Protein AF-A0A932WH65-F1 (afdb_monomer_lite)

Secondary structure (DSSP, 8-state):
--SEEE-SS---SSSEE-HHHHHHHTT--GGGHHHHHHHHHHHHHTTSS-EEEE--SSS-EEEEEGGGHHHHHHHHHHHTTT--HHHHHHHHHHHHHHHHHHHTT--

pLDDT: mean 83.91, std 11.05, range [41.41, 92.19]

Structure (mmCIF, N/CA/C/O backbone):
data_AF-A0A932WH65-F1
#
_entry.id   AF-A0A932WH65-F1
#
loop_
_atom_site.group_PDB
_atom_site.id
_atom_site.type_symbol
_atom_site.label_atom_id
_atom_site.label_alt_id
_atom_site.label_comp_id
_atom_site.label_asym_id
_atom_site.label_entity_id
_atom_site.label_seq_id
_atom_site.pdbx_PDB_ins_code
_atom_site.Cartn_x
_atom_site.Cartn_y
_atom_site.Cartn_z
_atom_site.occupancy
_atom_site.B_iso_or_equiv
_atom_site.auth_seq_id
_atom_site.auth_comp_id
_atom_site.auth_asym_id
_atom_site.auth_atom_id
_atom_site.pdbx_PDB_model_num
ATOM 1 N N . MET A 1 1 ? -6.069 -15.415 -7.330 1.00 41.41 1 MET A N 1
ATOM 2 C CA . MET A 1 1 ? -5.940 -14.305 -8.305 1.00 41.41 1 MET A CA 1
ATOM 3 C C . MET A 1 1 ? -4.578 -13.646 -8.105 1.00 41.41 1 MET A C 1
ATOM 5 O O . MET A 1 1 ? -4.179 -13.477 -6.964 1.00 41.41 1 MET A O 1
ATOM 9 N N . ARG A 1 2 ? -3.801 -13.346 -9.157 1.00 49.38 2 ARG A N 1
ATOM 10 C CA . ARG A 1 2 ? -2.511 -12.644 -8.990 1.00 49.38 2 ARG A CA 1
ATOM 11 C C . ARG A 1 2 ? -2.802 -11.150 -8.828 1.00 49.38 2 ARG A C 1
ATOM 13 O O . ARG A 1 2 ? -3.051 -10.479 -9.818 1.00 49.38 2 ARG A O 1
ATOM 20 N N . HIS A 1 3 ? -2.758 -10.650 -7.594 1.00 69.25 3 HIS A N 1
ATOM 21 C CA . HIS A 1 3 ? -3.002 -9.239 -7.232 1.00 69.25 3 HIS A CA 1
ATOM 22 C C . HIS A 1 3 ? -1.945 -8.258 -7.775 1.00 69.25 3 HIS A C 1
ATOM 24 O O . HIS A 1 3 ? -2.035 -7.048 -7.599 1.00 69.25 3 HIS A O 1
ATOM 30 N N . VAL A 1 4 ? -0.945 -8.799 -8.471 1.00 78.31 4 VAL A N 1
ATOM 31 C CA . VAL A 1 4 ? 0.078 -8.064 -9.199 1.00 78.31 4 VAL A CA 1
ATOM 32 C C . VAL A 1 4 ? -0.089 -8.360 -10.683 1.00 78.31 4 VAL A C 1
ATOM 34 O O . VAL A 1 4 ? 0.101 -9.503 -11.120 1.00 78.31 4 VAL A O 1
ATOM 37 N N . LYS A 1 5 ? -0.418 -7.334 -11.470 1.00 83.31 5 LYS A N 1
ATOM 38 C CA . LYS A 1 5 ? -0.547 -7.460 -12.924 1.00 83.31 5 LYS A CA 1
ATOM 39 C C . LYS A 1 5 ? 0.844 -7.555 -13.546 1.00 83.31 5 LYS A C 1
ATOM 41 O O . LYS A 1 5 ? 1.666 -6.651 -13.400 1.00 83.31 5 LYS A O 1
ATOM 46 N N . LYS A 1 6 ? 1.128 -8.658 -14.239 1.00 84.81 6 LYS A N 1
ATOM 47 C CA . LYS A 1 6 ? 2.389 -8.810 -14.974 1.00 84.81 6 LYS A CA 1
ATOM 48 C C . LYS A 1 6 ? 2.327 -7.997 -16.263 1.00 84.81 6 LYS A C 1
ATOM 50 O O . LYS A 1 6 ? 1.322 -8.051 -16.964 1.00 84.81 6 LYS A O 1
ATOM 55 N N . VAL A 1 7 ? 3.386 -7.248 -16.543 1.00 85.50 7 VAL A N 1
ATOM 56 C CA . VAL A 1 7 ? 3.513 -6.419 -17.747 1.00 85.50 7 VAL A CA 1
ATOM 57 C C . VAL A 1 7 ? 4.868 -6.653 -18.406 1.00 85.50 7 VAL A C 1
ATOM 59 O O . VAL A 1 7 ? 5.874 -6.819 -17.713 1.00 85.50 7 VAL A O 1
ATOM 62 N N . ASP A 1 8 ? 4.906 -6.614 -19.736 1.00 82.62 8 ASP A N 1
ATOM 63 C CA . ASP A 1 8 ? 6.154 -6.749 -20.502 1.00 82.62 8 ASP A CA 1
ATOM 64 C C . ASP A 1 8 ? 7.024 -5.489 -20.374 1.00 82.62 8 ASP A C 1
ATOM 66 O O . ASP A 1 8 ? 8.255 -5.542 -20.241 1.00 82.62 8 ASP A O 1
ATOM 70 N N . HIS A 1 9 ? 6.368 -4.327 -20.300 1.00 84.19 9 HIS A N 1
ATOM 71 C CA . HIS A 1 9 ? 7.002 -3.025 -20.134 1.00 84.19 9 HIS A CA 1
ATOM 72 C C . HIS A 1 9 ? 6.387 -2.253 -18.964 1.00 84.19 9 HIS A C 1
ATOM 74 O O . HIS A 1 9 ? 5.172 -2.212 -18.790 1.00 84.19 9 HIS A O 1
ATOM 80 N N . LEU A 1 10 ? 7.244 -1.618 -18.156 1.00 82.31 10 LEU A N 1
ATOM 81 C CA . LEU A 1 10 ? 6.792 -0.705 -17.107 1.00 82.31 10 LEU A CA 1
ATOM 82 C C . LEU A 1 10 ? 6.434 0.645 -17.744 1.00 82.31 10 LEU A C 1
ATOM 84 O O . LEU A 1 10 ? 7.286 1.202 -18.446 1.00 82.31 10 LEU A O 1
ATOM 88 N N . PRO A 1 11 ? 5.246 1.203 -17.461 1.00 82.19 11 PRO A N 1
ATOM 89 C CA . PRO A 1 11 ? 4.868 2.541 -17.890 1.00 82.19 11 PRO A CA 1
ATOM 90 C C . PRO A 1 11 ? 5.891 3.587 -17.430 1.00 82.19 11 PRO A C 1
ATOM 92 O O . PRO A 1 11 ? 6.463 3.497 -16.335 1.00 82.19 11 PRO A O 1
ATOM 95 N N . LYS A 1 12 ? 6.154 4.572 -18.291 1.00 81.88 12 LYS A N 1
ATOM 96 C CA . LYS A 1 12 ? 7.053 5.709 -18.015 1.00 81.88 12 LYS A CA 1
ATOM 97 C C . LYS A 1 12 ? 6.295 7.007 -17.720 1.00 81.88 12 LYS A C 1
ATOM 99 O O . LYS A 1 12 ? 6.917 8.012 -17.417 1.00 81.88 12 LYS A O 1
ATOM 104 N N . ASP A 1 13 ? 4.971 6.955 -17.763 1.00 82.69 13 ASP A N 1
ATOM 105 C CA . ASP A 1 13 ? 4.032 8.071 -17.610 1.00 82.69 13 ASP A CA 1
ATOM 106 C C . ASP A 1 13 ? 3.838 8.547 -16.157 1.00 82.69 13 ASP A C 1
ATOM 108 O O . ASP A 1 13 ? 3.006 9.406 -15.886 1.00 82.69 13 ASP A O 1
ATOM 112 N N . GLY A 1 14 ? 4.580 7.983 -15.199 1.00 79.38 14 GLY A N 1
ATOM 113 C CA . GLY A 1 14 ? 4.512 8.378 -13.791 1.00 79.38 14 GLY A CA 1
ATOM 114 C C . GLY A 1 14 ? 3.272 7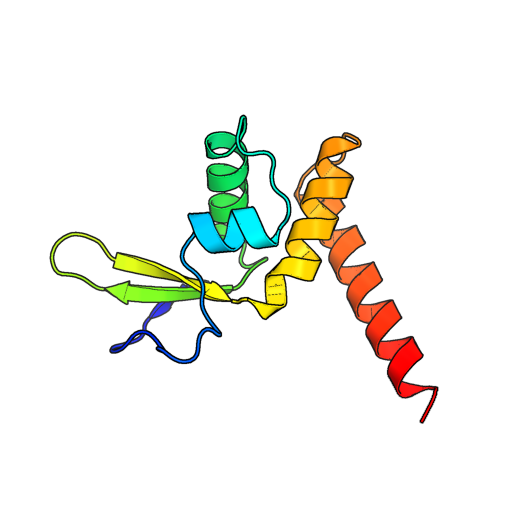.885 -13.039 1.00 79.38 14 GLY A C 1
ATOM 115 O O . GLY A 1 14 ? 3.151 8.177 -11.849 1.00 79.38 14 GLY A O 1
ATOM 116 N N . ARG A 1 15 ? 2.390 7.098 -13.676 1.00 86.19 15 ARG A N 1
ATOM 117 C CA . ARG A 1 15 ? 1.216 6.495 -13.013 1.00 86.19 15 ARG A CA 1
ATOM 118 C C . ARG A 1 15 ? 1.601 5.440 -11.985 1.00 86.19 15 ARG A C 1
ATOM 120 O O . ARG A 1 15 ? 0.899 5.258 -11.003 1.00 86.19 15 ARG A O 1
ATOM 127 N N . PHE A 1 16 ? 2.736 4.772 -12.190 1.00 89.94 16 PHE A N 1
ATOM 128 C CA . PHE A 1 16 ? 3.219 3.726 -11.298 1.00 89.94 16 PHE A CA 1
ATOM 129 C C . PHE A 1 16 ? 4.553 4.098 -10.652 1.00 89.94 16 PHE A C 1
ATOM 131 O O . PHE A 1 16 ? 5.556 4.324 -11.339 1.00 89.94 16 PHE A O 1
ATOM 138 N N . LEU A 1 17 ? 4.575 4.094 -9.323 1.00 90.50 17 LEU A N 1
ATOM 139 C CA . LEU A 1 17 ? 5.689 4.532 -8.489 1.00 90.50 17 LEU A CA 1
ATOM 140 C C . LEU A 1 17 ? 6.488 3.347 -7.939 1.00 90.50 17 LEU A C 1
ATOM 142 O O . LEU A 1 17 ? 5.957 2.265 -7.687 1.00 90.50 17 LEU A O 1
ATOM 146 N N . ARG A 1 18 ? 7.792 3.538 -7.709 1.00 91.44 18 ARG A N 1
ATOM 147 C CA . ARG A 1 18 ? 8.585 2.573 -6.923 1.00 91.44 18 ARG A CA 1
ATOM 148 C C . ARG A 1 18 ? 8.143 2.615 -5.458 1.00 91.44 18 ARG A C 1
ATOM 150 O O . ARG A 1 18 ? 7.717 3.666 -4.997 1.00 91.44 18 ARG A O 1
ATOM 157 N N . LEU A 1 19 ? 8.354 1.532 -4.699 1.00 90.50 19 LEU A N 1
ATOM 158 C CA . LEU A 1 19 ? 7.948 1.442 -3.282 1.00 90.50 19 LEU A CA 1
ATOM 159 C C . LEU A 1 19 ? 8.343 2.678 -2.458 1.00 90.50 19 LEU A C 1
ATOM 161 O O . LEU A 1 19 ? 7.501 3.268 -1.801 1.00 90.50 19 LEU A O 1
ATOM 165 N N . ARG A 1 20 ? 9.605 3.118 -2.538 1.00 89.62 20 ARG A N 1
ATOM 166 C CA . ARG A 1 20 ? 10.083 4.288 -1.779 1.00 89.62 20 ARG A CA 1
ATOM 167 C C . ARG A 1 20 ? 9.373 5.587 -2.176 1.00 89.62 20 ARG A C 1
ATOM 169 O O . ARG A 1 20 ? 9.060 6.391 -1.310 1.00 89.62 20 ARG A O 1
ATOM 176 N N . GLN A 1 21 ? 9.111 5.781 -3.470 1.00 91.44 21 GLN A N 1
ATOM 177 C CA . GLN A 1 21 ? 8.376 6.949 -3.971 1.00 91.44 21 GLN A CA 1
ATOM 178 C C . GLN A 1 21 ? 6.907 6.896 -3.545 1.00 91.44 21 GLN A C 1
ATOM 180 O O . GLN A 1 21 ? 6.344 7.913 -3.164 1.00 91.44 21 GLN A O 1
ATOM 185 N N . PHE A 1 22 ? 6.312 5.704 -3.577 1.00 91.69 22 PHE A N 1
ATOM 186 C CA . PHE A 1 22 ? 4.946 5.466 -3.134 1.00 91.69 22 PHE A CA 1
ATOM 187 C C . PHE A 1 22 ? 4.784 5.742 -1.633 1.00 91.69 22 PHE A C 1
ATOM 189 O O . PHE A 1 22 ? 3.915 6.513 -1.251 1.00 91.69 22 PHE A O 1
ATOM 196 N N . LEU A 1 23 ? 5.671 5.204 -0.789 1.00 91.69 23 LEU A N 1
ATOM 197 C CA . LEU A 1 23 ? 5.671 5.455 0.658 1.00 91.69 23 LEU A CA 1
ATOM 198 C C . LEU A 1 23 ? 5.841 6.940 0.990 1.00 91.69 23 LEU A C 1
ATOM 200 O O . LEU A 1 23 ? 5.132 7.461 1.848 1.00 91.69 23 LEU A O 1
ATOM 204 N N . PHE A 1 24 ? 6.738 7.625 0.278 1.00 90.88 24 PHE A N 1
ATOM 205 C CA . PHE A 1 24 ? 6.915 9.066 0.425 1.00 90.88 24 PHE A CA 1
ATOM 206 C C . PHE A 1 24 ? 5.636 9.833 0.062 1.00 90.88 24 PHE A C 1
ATOM 208 O O . PHE A 1 24 ? 5.194 10.684 0.827 1.00 90.88 24 PHE A O 1
ATOM 215 N N . ALA A 1 25 ? 4.990 9.477 -1.053 1.00 90.25 25 ALA A N 1
ATOM 216 C CA . ALA A 1 25 ? 3.713 10.062 -1.462 1.00 90.25 25 ALA A CA 1
ATOM 217 C C . ALA A 1 25 ? 2.559 9.754 -0.487 1.00 90.25 25 ALA A C 1
ATOM 219 O O . ALA A 1 25 ? 1.585 10.495 -0.444 1.00 90.25 25 ALA A O 1
ATOM 220 N N . CYS A 1 26 ? 2.667 8.689 0.313 1.00 90.50 26 CYS A N 1
ATOM 221 C CA . CYS A 1 26 ? 1.693 8.350 1.352 1.00 90.50 26 CYS A CA 1
ATOM 222 C C . CYS A 1 26 ? 1.938 9.076 2.687 1.00 90.50 26 CYS A C 1
ATOM 224 O O . CYS A 1 26 ? 1.201 8.833 3.642 1.00 90.50 26 CYS A O 1
ATOM 226 N N . HIS A 1 27 ? 2.962 9.933 2.778 1.00 87.44 27 HIS A N 1
ATOM 227 C CA . HIS A 1 27 ? 3.414 10.560 4.025 1.00 87.44 27 HIS A CA 1
ATOM 228 C C . HIS A 1 27 ? 3.805 9.545 5.116 1.00 87.44 27 HIS A C 1
ATOM 230 O O . HIS A 1 27 ? 3.638 9.802 6.310 1.00 87.44 27 HIS A O 1
ATOM 236 N N . ALA A 1 28 ? 4.335 8.382 4.718 1.00 85.94 28 ALA A N 1
ATOM 237 C CA . ALA A 1 28 ? 4.875 7.416 5.667 1.00 85.94 28 ALA A CA 1
ATOM 238 C C . ALA A 1 28 ? 6.170 7.970 6.302 1.00 85.94 28 ALA A C 1
ATOM 240 O O . ALA A 1 28 ? 7.054 8.425 5.565 1.00 85.94 28 ALA A O 1
ATOM 241 N N . PRO A 1 29 ? 6.314 7.938 7.640 1.00 84.00 29 PRO A N 1
ATOM 242 C CA . PRO A 1 29 ? 7.520 8.415 8.304 1.00 84.00 29 PRO A CA 1
ATOM 243 C C . PRO A 1 29 ? 8.743 7.595 7.876 1.00 84.00 29 PRO A C 1
ATOM 245 O O . PRO A 1 29 ? 8.709 6.364 7.811 1.00 84.00 29 PRO A O 1
ATOM 248 N N . LEU A 1 30 ? 9.837 8.298 7.565 1.00 80.12 30 LEU A N 1
ATOM 249 C CA . LEU A 1 30 ? 11.057 7.688 7.023 1.00 80.12 30 LEU A CA 1
ATOM 250 C C . LEU A 1 30 ? 11.713 6.717 8.015 1.00 80.12 30 LEU A C 1
ATOM 252 O O . LEU A 1 30 ? 12.273 5.702 7.603 1.00 80.12 30 LEU A O 1
ATOM 256 N N . GLU A 1 31 ? 11.594 7.014 9.307 1.00 84.06 31 GLU A N 1
ATOM 257 C CA . GLU A 1 31 ? 12.106 6.219 10.432 1.00 84.06 31 GLU A CA 1
ATOM 258 C C . GLU A 1 31 ? 11.512 4.801 10.464 1.00 84.06 31 GLU A C 1
ATOM 260 O O . GLU A 1 31 ? 12.165 3.851 10.886 1.00 84.06 31 GLU A O 1
ATOM 265 N N . GLU A 1 32 ? 10.307 4.627 9.918 1.00 85.94 32 GLU A N 1
ATOM 266 C CA . GLU A 1 32 ? 9.552 3.374 9.944 1.00 85.94 32 GLU A CA 1
ATOM 267 C C . GLU A 1 32 ? 9.392 2.740 8.551 1.00 85.94 32 GLU A C 1
ATOM 269 O O . GLU A 1 32 ? 8.540 1.872 8.341 1.00 85.94 32 GLU A O 1
ATOM 274 N N . ILE A 1 33 ? 10.219 3.127 7.570 1.00 84.62 33 ILE A N 1
ATOM 275 C CA . ILE A 1 33 ? 10.121 2.643 6.178 1.00 84.62 33 ILE A CA 1
ATOM 276 C C . ILE A 1 33 ? 9.977 1.122 6.083 1.00 84.62 33 ILE A C 1
ATOM 278 O O . ILE A 1 33 ? 9.238 0.635 5.226 1.00 84.62 33 ILE A O 1
ATOM 282 N N . LYS A 1 34 ? 10.673 0.358 6.935 1.00 87.81 34 LYS A N 1
ATOM 283 C CA . LYS A 1 34 ? 10.612 -1.111 6.928 1.00 87.81 34 LYS A CA 1
ATOM 284 C C . LYS A 1 34 ? 9.229 -1.625 7.342 1.00 87.81 34 LYS A C 1
ATOM 286 O O . LYS A 1 34 ? 8.692 -2.502 6.669 1.00 87.81 34 LYS A O 1
ATOM 291 N N . THR A 1 35 ? 8.638 -1.051 8.387 1.00 88.25 35 THR A N 1
ATOM 292 C CA . THR A 1 35 ? 7.290 -1.386 8.869 1.00 88.25 35 THR A CA 1
ATOM 293 C C . THR A 1 35 ? 6.252 -1.107 7.790 1.00 88.25 35 THR A C 1
ATOM 295 O O . THR A 1 35 ? 5.510 -2.007 7.397 1.00 88.25 35 THR A O 1
ATOM 298 N N . TYR A 1 36 ? 6.272 0.097 7.213 1.00 89.12 36 TYR A N 1
ATOM 299 C CA . TYR A 1 36 ? 5.341 0.449 6.143 1.00 89.12 36 TYR A CA 1
ATOM 300 C C . TYR A 1 36 ? 5.586 -0.364 4.870 1.00 89.12 36 TYR A C 1
ATOM 302 O O . TYR A 1 36 ? 4.634 -0.752 4.205 1.00 89.12 36 TYR A O 1
ATOM 310 N N . SER A 1 37 ? 6.833 -0.718 4.547 1.00 90.12 37 SER A N 1
ATOM 311 C CA . SER A 1 37 ? 7.126 -1.623 3.426 1.00 90.12 37 SER A CA 1
ATOM 312 C C . SER A 1 37 ? 6.468 -2.993 3.605 1.00 90.12 37 SER A C 1
ATOM 314 O O . SER A 1 37 ? 5.892 -3.516 2.650 1.00 90.12 37 SER A O 1
ATOM 316 N N . ASN A 1 38 ? 6.520 -3.557 4.815 1.00 91.12 38 ASN A N 1
ATOM 317 C CA . ASN A 1 38 ? 5.852 -4.818 5.135 1.00 91.12 38 ASN A CA 1
ATOM 318 C C . ASN A 1 38 ? 4.327 -4.673 5.066 1.00 91.12 38 ASN A C 1
ATOM 320 O O . ASN A 1 38 ? 3.665 -5.536 4.494 1.00 91.12 38 ASN A O 1
ATOM 324 N N . ALA A 1 39 ? 3.779 -3.562 5.566 1.00 89.69 39 ALA A N 1
ATOM 325 C CA . ALA A 1 39 ? 2.352 -3.269 5.465 1.00 89.69 39 ALA A CA 1
ATOM 326 C C . ALA A 1 39 ? 1.890 -3.174 4.002 1.00 89.69 39 ALA A C 1
ATOM 328 O O . ALA A 1 39 ? 0.913 -3.810 3.625 1.00 89.69 39 ALA A O 1
ATOM 329 N N . ILE A 1 40 ? 2.625 -2.472 3.134 1.00 90.75 40 ILE A N 1
ATOM 330 C CA . ILE A 1 40 ? 2.313 -2.406 1.698 1.00 90.75 40 ILE A CA 1
ATOM 331 C C . ILE A 1 40 ? 2.347 -3.796 1.054 1.00 90.75 40 ILE A C 1
ATOM 333 O O . ILE A 1 40 ? 1.458 -4.134 0.275 1.00 90.75 40 ILE A O 1
ATOM 337 N N . GLN A 1 41 ? 3.331 -4.633 1.391 1.00 89.62 41 GLN A N 1
ATOM 338 C CA . GLN A 1 41 ? 3.376 -6.011 0.891 1.00 89.62 41 GLN A CA 1
ATOM 339 C C . GLN A 1 41 ? 2.196 -6.853 1.394 1.00 89.62 41 GLN A C 1
ATOM 341 O O . GLN A 1 41 ? 1.640 -7.637 0.622 1.00 89.62 41 GLN A O 1
ATOM 346 N N . TYR A 1 42 ? 1.790 -6.672 2.652 1.00 90.12 42 TYR A N 1
ATOM 347 C CA . TYR A 1 42 ? 0.601 -7.304 3.221 1.00 90.12 42 TYR A CA 1
ATOM 348 C C . TYR A 1 42 ? -0.673 -6.870 2.483 1.00 90.12 42 TYR A C 1
ATOM 350 O O . TYR A 1 42 ? -1.439 -7.709 2.018 1.00 90.12 42 TYR A O 1
ATOM 358 N N . LEU A 1 43 ? -0.870 -5.569 2.274 1.00 88.94 43 LEU A N 1
ATOM 359 C CA . LEU A 1 43 ? -2.030 -5.046 1.547 1.00 88.94 43 LEU A CA 1
ATOM 360 C C . LEU A 1 43 ? -2.074 -5.556 0.103 1.00 88.94 43 LEU A C 1
ATOM 362 O O . LEU A 1 43 ? -3.141 -5.913 -0.401 1.00 88.94 43 LEU A O 1
ATOM 366 N N . LEU A 1 44 ? -0.912 -5.648 -0.546 1.00 89.50 44 LEU A N 1
ATOM 367 C CA . LEU A 1 44 ? -0.795 -6.176 -1.899 1.00 89.50 44 LEU A CA 1
ATOM 368 C C . LEU A 1 44 ? -1.137 -7.670 -1.964 1.00 89.50 44 LEU A C 1
ATOM 370 O O . LEU A 1 44 ? -1.849 -8.098 -2.872 1.00 89.50 44 LEU A O 1
ATOM 374 N N . SER A 1 45 ? -0.666 -8.475 -1.004 1.00 87.06 45 SER A N 1
ATOM 375 C CA . SER A 1 45 ? -0.955 -9.917 -0.967 1.00 87.06 45 SER A CA 1
ATOM 376 C C . SER A 1 45 ? -2.438 -10.210 -0.721 1.00 87.06 45 SER A C 1
ATOM 3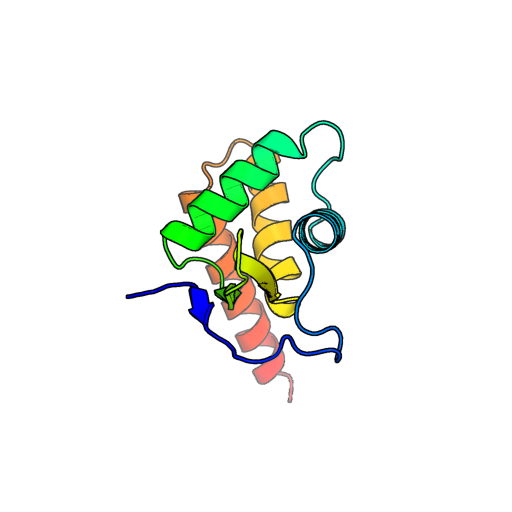78 O O . SER A 1 45 ? -2.950 -11.224 -1.194 1.00 87.06 45 SER A O 1
ATOM 380 N N . ARG A 1 46 ? -3.138 -9.290 -0.048 1.00 86.06 46 ARG A N 1
ATOM 381 C CA . ARG A 1 46 ? -4.581 -9.335 0.225 1.00 86.06 46 ARG A CA 1
ATOM 382 C C . ARG A 1 46 ? -5.436 -8.692 -0.873 1.00 86.06 46 ARG A C 1
ATOM 384 O O . ARG A 1 46 ? -6.656 -8.659 -0.738 1.00 86.06 46 ARG A O 1
ATOM 391 N N . GLY A 1 47 ? -4.823 -8.167 -1.938 1.00 84.69 47 GLY A N 1
ATOM 392 C CA . GLY A 1 47 ? -5.534 -7.511 -3.040 1.00 84.69 47 GLY A CA 1
ATOM 393 C C . GLY A 1 47 ? -6.231 -6.209 -2.650 1.00 84.69 47 GLY A C 1
ATOM 394 O O . GLY A 1 47 ? -7.201 -5.825 -3.295 1.00 84.69 47 GLY A O 1
ATOM 395 N N . LYS A 1 48 ? -5.771 -5.555 -1.579 1.00 85.56 48 LYS A N 1
ATOM 396 C CA . LYS A 1 48 ? -6.314 -4.280 -1.086 1.00 85.56 48 LYS A CA 1
ATOM 397 C C . LYS A 1 48 ? -5.744 -3.067 -1.816 1.00 85.56 48 LYS A C 1
ATOM 399 O O . LYS A 1 48 ? -6.325 -1.992 -1.741 1.00 85.56 48 LYS A O 1
ATOM 404 N N . ILE A 1 49 ? -4.611 -3.263 -2.479 1.00 88.12 49 ILE A N 1
ATOM 405 C CA . ILE A 1 49 ? -3.942 -2.299 -3.346 1.00 88.12 49 ILE A CA 1
ATOM 406 C C . ILE A 1 49 ? -3.480 -3.020 -4.609 1.00 88.12 49 ILE A C 1
ATOM 408 O O . ILE A 1 49 ? -3.352 -4.251 -4.628 1.00 88.12 49 ILE A O 1
ATOM 412 N N . THR A 1 50 ? -3.201 -2.255 -5.651 1.00 87.12 50 THR A N 1
ATOM 413 C CA . THR A 1 50 ? -2.811 -2.752 -6.959 1.00 87.12 50 THR A CA 1
ATOM 414 C C . THR A 1 50 ? -1.368 -2.389 -7.281 1.00 87.12 50 THR A C 1
ATOM 416 O O . THR A 1 50 ? -0.834 -1.319 -6.980 1.00 87.12 50 THR A O 1
ATOM 419 N N . ALA A 1 51 ? -0.688 -3.338 -7.915 1.00 89.25 51 ALA A N 1
ATOM 420 C CA . ALA A 1 51 ? 0.652 -3.124 -8.425 1.00 89.25 51 ALA A CA 1
ATOM 421 C C . ALA A 1 51 ? 0.824 -3.810 -9.775 1.00 89.25 51 ALA A C 1
ATOM 423 O O . ALA A 1 51 ? 0.207 -4.835 -10.079 1.00 89.25 51 ALA A O 1
ATOM 424 N N . ILE A 1 52 ? 1.733 -3.264 -10.569 1.00 89.31 52 ILE A N 1
ATOM 425 C CA . ILE A 1 52 ? 2.254 -3.916 -11.762 1.00 89.31 52 ILE A CA 1
ATOM 426 C C . ILE A 1 52 ? 3.633 -4.487 -11.463 1.00 89.31 52 ILE A C 1
ATOM 428 O O . ILE A 1 52 ? 4.412 -3.913 -10.699 1.00 89.31 52 ILE A O 1
ATOM 432 N N . ALA A 1 53 ? 3.971 -5.601 -12.098 1.00 89.81 53 ALA A N 1
ATOM 433 C CA . ALA A 1 53 ? 5.316 -6.141 -12.046 1.00 89.81 53 ALA A CA 1
ATOM 434 C C . ALA A 1 53 ? 5.831 -6.486 -13.431 1.00 89.81 53 ALA A C 1
ATOM 436 O O . ALA A 1 53 ? 5.174 -7.186 -14.200 1.00 89.81 53 ALA A O 1
ATOM 437 N N . LYS A 1 54 ? 7.061 -6.062 -13.704 1.00 88.06 54 LYS A N 1
ATOM 438 C CA . LYS A 1 54 ? 7.835 -6.576 -14.825 1.00 88.06 54 LYS A CA 1
ATOM 439 C C . LYS A 1 54 ? 8.731 -7.709 -14.325 1.00 88.06 54 LYS A C 1
ATOM 441 O O . LYS A 1 54 ? 9.599 -7.442 -13.485 1.00 88.06 54 LYS A O 1
ATOM 446 N N . PRO A 1 55 ? 8.547 -8.957 -14.787 1.00 84.56 55 PRO A N 1
ATOM 447 C CA . PRO A 1 55 ? 9.467 -10.037 -14.458 1.00 84.56 55 PRO A CA 1
ATOM 448 C C . PRO A 1 55 ? 10.863 -9.713 -15.014 1.00 84.56 55 PRO A C 1
ATOM 450 O O . PRO A 1 55 ? 11.007 -9.263 -16.148 1.00 84.56 55 PRO A O 1
ATOM 453 N N . GLY A 1 56 ? 11.890 -9.890 -14.186 1.00 80.88 56 GLY A N 1
ATOM 454 C CA . GLY A 1 56 ? 13.295 -9.754 -14.572 1.00 80.88 56 GLY A CA 1
ATOM 455 C C . GLY A 1 56 ? 14.019 -11.088 -14.416 1.00 80.88 56 GLY A C 1
ATOM 456 O O . GLY A 1 56 ? 13.505 -11.981 -13.748 1.00 80.88 56 GLY A O 1
ATOM 457 N N . ARG A 1 57 ? 15.225 -11.211 -14.990 1.00 74.00 57 ARG A N 1
ATOM 458 C CA . ARG A 1 57 ? 16.041 -12.442 -14.910 1.00 74.00 57 ARG A CA 1
ATOM 459 C C . ARG A 1 57 ? 16.312 -12.911 -13.473 1.00 74.00 57 ARG A C 1
ATOM 461 O O . ARG A 1 57 ? 16.373 -14.109 -13.250 1.00 74.00 57 ARG A O 1
ATOM 468 N N . GLN A 1 58 ? 16.471 -11.984 -12.524 1.00 78.31 58 GLN A N 1
ATOM 469 C CA . GLN A 1 58 ? 16.747 -12.299 -11.112 1.00 78.31 58 GLN A CA 1
ATOM 470 C C . GLN A 1 58 ? 15.601 -11.915 -10.168 1.00 78.31 58 GLN A C 1
ATOM 472 O O . GLN A 1 58 ? 15.284 -12.652 -9.241 1.00 78.31 58 GLN A O 1
ATOM 477 N N . ARG A 1 59 ? 14.962 -10.756 -10.379 1.00 79.94 59 ARG A N 1
ATOM 478 C CA . ARG A 1 59 ? 13.871 -10.273 -9.523 1.00 79.94 59 ARG A CA 1
ATOM 479 C C . ARG A 1 59 ? 12.857 -9.476 -10.328 1.00 79.94 59 ARG A C 1
ATOM 481 O O . ARG A 1 59 ? 13.220 -8.703 -11.215 1.00 79.94 59 ARG A O 1
ATOM 488 N N . ALA A 1 60 ? 11.579 -9.647 -10.002 1.00 85.00 60 ALA A N 1
ATOM 489 C CA . ALA A 1 60 ? 10.519 -8.834 -10.576 1.00 85.00 60 ALA A CA 1
ATOM 490 C C . ALA A 1 60 ? 10.614 -7.387 -10.068 1.00 85.00 60 ALA A C 1
ATOM 492 O O . ALA A 1 60 ? 10.740 -7.138 -8.868 1.00 85.00 60 ALA A O 1
ATOM 493 N N . THR A 1 61 ? 10.531 -6.429 -10.988 1.00 87.12 61 THR A N 1
ATOM 494 C CA . THR A 1 61 ? 10.422 -5.009 -10.643 1.00 87.12 61 THR A CA 1
ATOM 495 C C . THR A 1 61 ? 8.954 -4.666 -10.446 1.00 87.12 61 THR A C 1
ATOM 497 O O . THR A 1 61 ? 8.194 -4.690 -11.413 1.00 87.12 61 THR A O 1
ATOM 500 N N . VAL A 1 62 ? 8.569 -4.342 -9.212 1.00 88.94 62 VAL A N 1
ATOM 501 C CA . VAL A 1 62 ? 7.191 -3.992 -8.834 1.00 88.94 62 VAL A CA 1
ATOM 502 C C . VAL A 1 62 ? 7.025 -2.473 -8.788 1.00 88.94 62 VAL A C 1
ATOM 504 O O . VAL A 1 62 ? 7.910 -1.766 -8.295 1.00 88.94 62 VAL A O 1
ATOM 507 N N . ARG A 1 63 ? 5.896 -1.970 -9.291 1.00 91.88 63 ARG A N 1
ATOM 508 C CA . ARG A 1 63 ? 5.481 -0.572 -9.151 1.00 91.88 63 ARG A CA 1
ATOM 509 C C . ARG A 1 63 ? 4.017 -0.471 -8.732 1.00 91.88 63 ARG A C 1
ATOM 511 O O . ARG A 1 63 ? 3.199 -1.262 -9.188 1.00 91.88 63 ARG A O 1
ATOM 518 N N . TYR A 1 64 ? 3.721 0.510 -7.893 1.00 91.44 64 TYR A N 1
ATOM 519 C CA . TYR A 1 64 ? 2.437 0.712 -7.218 1.00 91.44 64 TYR A CA 1
ATOM 520 C C . TYR A 1 64 ? 1.669 1.846 -7.880 1.00 91.44 64 TYR A C 1
ATOM 522 O O . TYR A 1 64 ? 2.298 2.805 -8.332 1.00 91.44 64 TYR A O 1
ATOM 530 N N . ASP A 1 65 ? 0.347 1.735 -7.961 1.00 91.19 65 ASP A N 1
ATOM 531 C CA . ASP A 1 65 ? -0.481 2.765 -8.586 1.00 91.19 65 ASP A CA 1
ATOM 532 C C . ASP A 1 65 ? -0.470 4.053 -7.747 1.00 91.19 65 ASP A C 1
ATOM 534 O O . ASP A 1 65 ? -0.763 4.045 -6.554 1.00 91.19 65 ASP A O 1
ATOM 538 N N . LYS A 1 66 ? -0.121 5.181 -8.368 1.00 89.50 66 LYS A N 1
ATOM 539 C CA . LYS A 1 66 ? -0.120 6.497 -7.726 1.00 89.50 66 LYS A CA 1
ATOM 540 C C . LYS A 1 66 ? -1.516 6.898 -7.242 1.00 89.50 66 LYS A C 1
ATOM 542 O O . LYS A 1 66 ? -1.612 7.606 -6.251 1.00 89.50 66 LYS A O 1
ATOM 547 N N . ASN A 1 67 ? -2.588 6.458 -7.893 1.00 88.88 67 ASN A N 1
ATOM 548 C CA . ASN A 1 67 ? -3.949 6.833 -7.502 1.00 88.88 67 ASN A CA 1
ATOM 549 C C . ASN A 1 67 ? -4.340 6.263 -6.128 1.00 88.88 67 ASN A C 1
ATOM 551 O O . ASN A 1 67 ? -5.207 6.802 -5.445 1.00 88.88 67 ASN A O 1
ATOM 555 N N . GLU A 1 68 ? -3.656 5.211 -5.678 1.00 89.44 68 GLU A N 1
ATOM 556 C CA . GLU A 1 68 ? -3.888 4.594 -4.373 1.00 89.44 68 GLU A CA 1
ATOM 557 C C . GLU A 1 68 ? -3.146 5.303 -3.230 1.00 89.44 68 GLU A C 1
ATOM 559 O O . GLU A 1 68 ? -3.345 4.955 -2.064 1.00 89.44 68 GLU A O 1
ATOM 564 N N . THR A 1 69 ? -2.324 6.325 -3.512 1.00 91.25 69 THR A N 1
ATOM 565 C CA . THR A 1 69 ? -1.588 7.045 -2.458 1.00 91.25 69 THR A CA 1
ATOM 566 C C . THR A 1 69 ? -2.527 7.718 -1.468 1.00 91.25 69 THR A C 1
ATOM 568 O O . THR A 1 69 ? -2.235 7.741 -0.279 1.00 91.25 69 THR A O 1
ATOM 571 N N . THR A 1 70 ? -3.677 8.221 -1.922 1.00 90.19 70 THR A N 1
ATOM 572 C CA . THR A 1 70 ? -4.676 8.862 -1.050 1.00 90.19 70 THR A CA 1
ATOM 573 C C . THR A 1 70 ? -5.306 7.859 -0.083 1.00 90.19 70 THR A C 1
ATOM 575 O O . THR A 1 70 ? -5.431 8.133 1.116 1.00 90.19 70 THR A O 1
ATOM 578 N N . LEU A 1 71 ? -5.648 6.666 -0.585 1.00 90.81 71 LEU A N 1
ATOM 579 C CA . LEU A 1 71 ? -6.168 5.562 0.223 1.00 90.81 71 LEU A CA 1
ATOM 580 C C . LEU A 1 71 ? -5.146 5.170 1.290 1.00 90.81 71 LEU A C 1
ATOM 582 O O . LEU A 1 71 ? -5.443 5.197 2.484 1.00 90.81 71 LEU A O 1
ATOM 586 N N . VAL A 1 72 ? -3.923 4.866 0.860 1.00 91.19 72 VAL A N 1
ATOM 587 C CA . VAL A 1 72 ? -2.863 4.390 1.748 1.00 91.19 72 VAL A CA 1
ATOM 588 C C . VAL A 1 72 ? -2.419 5.474 2.729 1.00 91.19 72 VAL A C 1
ATOM 590 O O . VAL A 1 72 ? -2.198 5.165 3.894 1.00 91.19 72 VAL A O 1
ATOM 593 N N . SER A 1 73 ? -2.358 6.744 2.327 1.00 92.19 73 SER A N 1
ATOM 594 C CA . SER A 1 73 ? -2.051 7.850 3.243 1.00 92.19 73 SER A CA 1
ATOM 595 C C . SER A 1 73 ? -3.091 7.967 4.360 1.00 92.19 73 SER A C 1
ATOM 597 O O . SER A 1 73 ? -2.743 8.098 5.535 1.00 92.19 73 SER A O 1
ATOM 599 N N . THR A 1 74 ? -4.373 7.808 4.022 1.00 91.12 74 THR A N 1
ATOM 600 C CA . THR A 1 74 ? -5.447 7.763 5.023 1.00 91.12 74 THR A CA 1
ATOM 601 C C . THR A 1 74 ? -5.279 6.565 5.958 1.00 91.12 74 THR A C 1
ATOM 603 O O . THR A 1 74 ? -5.454 6.700 7.169 1.00 91.12 74 THR A O 1
ATOM 606 N N . MET A 1 75 ? -4.894 5.404 5.422 1.00 92.19 75 MET A N 1
ATOM 607 C CA . MET A 1 75 ? -4.622 4.213 6.230 1.00 92.19 75 MET A CA 1
ATOM 608 C C . MET A 1 75 ? -3.437 4.414 7.177 1.00 92.19 75 MET A C 1
ATOM 610 O O . MET A 1 75 ? -3.547 4.069 8.347 1.00 92.19 75 MET A O 1
ATOM 614 N N . VAL A 1 76 ? -2.345 5.027 6.712 1.00 91.25 76 VAL A N 1
ATOM 615 C CA . VAL A 1 76 ? -1.180 5.391 7.537 1.00 91.25 76 VAL A CA 1
ATOM 616 C C . VAL A 1 76 ? -1.608 6.314 8.679 1.00 91.25 76 VAL A C 1
ATOM 618 O O . VAL A 1 76 ? -1.273 6.067 9.836 1.00 91.25 76 VAL A O 1
ATOM 621 N N . ALA A 1 77 ? -2.397 7.349 8.385 1.00 91.25 77 ALA A N 1
ATOM 622 C CA . ALA A 1 77 ? -2.887 8.278 9.400 1.00 91.25 77 ALA A CA 1
ATOM 623 C C . ALA A 1 77 ? -3.785 7.597 10.449 1.00 91.25 77 ALA A C 1
ATOM 625 O O . ALA A 1 77 ? -3.743 7.965 11.621 1.00 91.25 77 ALA A O 1
ATOM 626 N N . LEU A 1 78 ? -4.593 6.611 10.047 1.00 91.81 78 LEU A N 1
ATOM 627 C CA . LEU A 1 78 ? -5.411 5.809 10.962 1.00 91.81 78 LEU A CA 1
ATOM 628 C C . LEU A 1 78 ? -4.558 4.826 11.769 1.00 91.81 78 LEU A C 1
ATOM 630 O O . LEU A 1 78 ? -4.755 4.703 12.974 1.00 91.81 78 LEU A O 1
ATOM 634 N N . HIS A 1 79 ? -3.570 4.187 11.148 1.00 91.06 79 HIS A N 1
ATOM 635 C CA . HIS A 1 79 ? -2.672 3.265 11.836 1.00 91.06 79 HIS A CA 1
ATOM 636 C C . HIS A 1 79 ? -1.878 3.963 12.943 1.00 91.06 79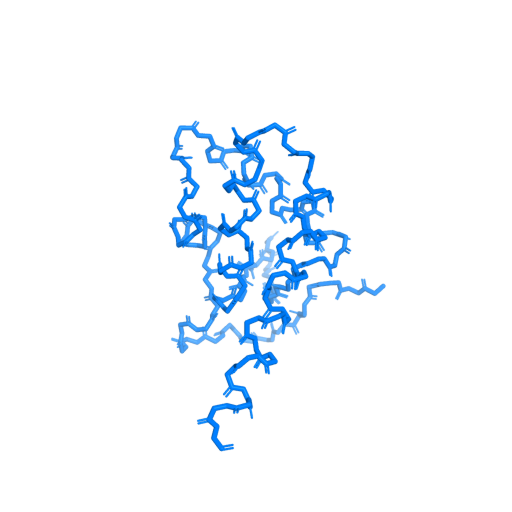 HIS A C 1
ATOM 638 O O . HIS A 1 79 ? -1.807 3.473 14.065 1.00 91.06 79 HIS A O 1
ATOM 644 N N . ARG A 1 80 ? -1.409 5.190 12.685 1.00 89.44 80 ARG A N 1
ATOM 645 C CA . ARG A 1 80 ? -0.770 6.042 13.703 1.00 89.44 80 ARG A CA 1
ATOM 646 C C . ARG A 1 80 ? -1.690 6.423 14.867 1.00 89.44 80 ARG A C 1
ATOM 648 O O . ARG A 1 80 ? -1.202 6.836 15.911 1.00 89.44 80 ARG A O 1
ATOM 655 N N . LYS A 1 81 ? -3.008 6.295 14.698 1.00 90.25 81 LYS A N 1
ATOM 656 C CA . LYS A 1 81 ? -4.011 6.475 15.760 1.00 90.25 81 LYS A CA 1
ATOM 657 C C . LYS A 1 81 ? -4.362 5.162 16.476 1.00 90.25 81 LYS A C 1
ATOM 659 O O . LYS A 1 81 ? -5.296 5.156 17.268 1.00 90.25 81 LYS A O 1
ATOM 664 N N . GLY A 1 82 ? -3.645 4.072 16.192 1.00 90.81 82 GLY A N 1
ATOM 665 C CA . GLY A 1 82 ? -3.820 2.766 16.833 1.00 90.81 82 GLY A CA 1
ATOM 666 C C . GLY A 1 82 ? -4.772 1.811 16.111 1.00 90.81 82 GLY A C 1
ATOM 667 O O . GLY A 1 82 ? -5.129 0.782 16.673 1.00 90.81 82 GLY A O 1
ATOM 668 N N . TYR A 1 83 ? -5.206 2.122 14.886 1.00 91.31 83 TYR A N 1
ATOM 669 C CA . TYR A 1 83 ? -6.064 1.213 14.124 1.00 91.31 83 TYR A CA 1
ATOM 670 C C . TYR A 1 83 ? -5.247 0.125 13.422 1.00 91.31 83 TYR A C 1
ATOM 672 O O . TYR A 1 83 ? -4.228 0.400 12.785 1.00 91.31 83 TYR A O 1
ATOM 680 N N . GLU A 1 84 ? -5.752 -1.104 13.452 1.00 91.38 84 GLU A N 1
ATOM 681 C CA . GLU A 1 84 ? -5.226 -2.196 12.633 1.00 91.38 84 GLU A CA 1
ATOM 682 C C . GLU A 1 84 ? -5.394 -1.912 11.135 1.00 91.38 84 GLU A C 1
ATOM 684 O O . GLU A 1 84 ? -6.352 -1.259 10.709 1.00 91.38 84 GLU A O 1
ATOM 689 N N . TRP A 1 85 ? -4.481 -2.435 10.313 1.00 88.19 85 TRP A N 1
ATOM 690 C CA . TRP A 1 85 ? -4.428 -2.143 8.875 1.00 88.19 85 TRP A CA 1
ATOM 691 C C . TRP A 1 85 ? -5.714 -2.498 8.122 1.00 88.19 85 TRP A C 1
ATOM 693 O O . TRP A 1 85 ? -6.129 -1.748 7.238 1.00 88.19 85 TRP A O 1
ATOM 703 N N . ASP A 1 86 ? -6.372 -3.598 8.488 1.00 88.31 86 ASP A N 1
ATOM 704 C CA . ASP A 1 86 ? -7.631 -4.010 7.862 1.00 88.31 86 ASP A CA 1
ATOM 705 C C . ASP A 1 86 ? -8.790 -3.063 8.227 1.00 88.31 86 ASP A C 1
ATOM 707 O O . ASP A 1 86 ? -9.578 -2.681 7.357 1.00 88.31 86 ASP A O 1
ATOM 711 N N . ALA A 1 87 ? -8.855 -2.599 9.481 1.00 89.56 87 ALA A N 1
ATOM 712 C CA . ALA A 1 87 ? -9.836 -1.601 9.913 1.00 89.56 87 ALA A CA 1
ATOM 713 C C . ALA A 1 87 ? -9.566 -0.238 9.257 1.00 89.56 87 ALA A C 1
ATOM 715 O O . ALA A 1 87 ? -10.480 0.414 8.747 1.00 89.56 87 ALA A O 1
ATOM 716 N N . ALA A 1 88 ? -8.295 0.166 9.201 1.00 91.06 88 ALA A N 1
ATOM 717 C CA . ALA A 1 88 ? -7.861 1.378 8.524 1.00 91.06 88 ALA A CA 1
ATOM 718 C C . ALA A 1 88 ? -8.233 1.354 7.032 1.00 91.06 88 ALA A C 1
ATOM 720 O O . ALA A 1 88 ? -8.707 2.361 6.507 1.00 91.06 88 ALA A O 1
ATOM 721 N N . GLN A 1 89 ? -8.085 0.205 6.363 1.00 89.88 89 GLN A N 1
ATO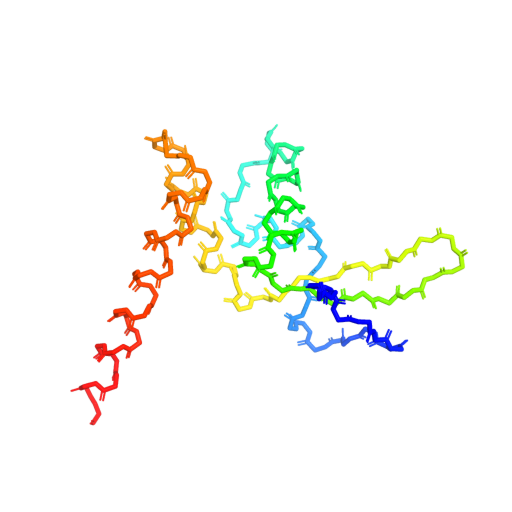M 722 C CA . GLN A 1 89 ? -8.471 0.023 4.963 1.00 89.88 89 GLN A CA 1
ATOM 723 C C . GLN A 1 89 ? -9.976 0.190 4.757 1.00 89.88 89 GLN A C 1
ATOM 725 O O . GLN A 1 89 ? -10.384 0.921 3.856 1.00 89.88 89 GLN A O 1
ATOM 730 N N . ALA A 1 90 ? -10.796 -0.458 5.589 1.00 88.75 90 ALA A N 1
ATOM 731 C CA . ALA A 1 90 ? -12.250 -0.371 5.490 1.00 88.75 90 ALA A CA 1
ATOM 732 C C . ALA A 1 90 ? -12.743 1.076 5.669 1.00 88.75 90 ALA A C 1
ATOM 734 O O . ALA A 1 90 ? -13.553 1.568 4.880 1.00 88.75 90 ALA A O 1
ATOM 735 N N . ILE A 1 91 ? -12.197 1.788 6.661 1.00 90.12 91 ILE A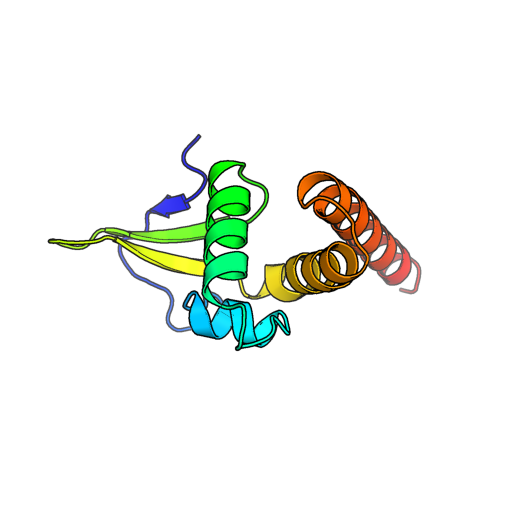 N 1
ATOM 736 C CA . ILE A 1 91 ? -12.525 3.196 6.916 1.00 90.12 91 ILE A CA 1
ATOM 737 C C . ILE A 1 91 ? -12.054 4.083 5.756 1.00 90.12 91 ILE A C 1
ATOM 739 O O . ILE A 1 91 ? -12.808 4.939 5.294 1.00 90.12 91 ILE A O 1
ATOM 743 N N . ALA A 1 92 ? -10.824 3.892 5.272 1.00 89.12 92 ALA A N 1
ATOM 744 C CA . ALA A 1 92 ? -10.262 4.699 4.192 1.00 89.12 92 ALA A CA 1
ATOM 745 C C . ALA A 1 92 ? -11.035 4.516 2.875 1.00 89.12 92 ALA A C 1
ATOM 747 O O . ALA A 1 92 ? -11.378 5.505 2.232 1.00 89.12 92 ALA A O 1
ATOM 748 N N . ALA A 1 93 ? -11.388 3.278 2.518 1.00 86.69 93 ALA A N 1
ATOM 749 C CA . ALA A 1 93 ? -12.195 2.987 1.334 1.00 86.69 93 ALA A CA 1
ATOM 750 C C . ALA A 1 93 ? -13.603 3.595 1.437 1.00 86.69 93 ALA A C 1
ATOM 752 O O . ALA A 1 93 ? -14.084 4.207 0.487 1.00 86.69 93 ALA A O 1
ATOM 753 N N . SER A 1 94 ? -14.241 3.503 2.612 1.00 87.62 94 SER A N 1
ATOM 754 C CA . SER A 1 94 ? -15.546 4.132 2.856 1.00 87.62 94 SER A CA 1
ATOM 755 C C . SER A 1 94 ? -15.497 5.656 2.689 1.00 87.62 94 SER A C 1
ATOM 757 O O . SER A 1 94 ? -16.406 6.244 2.106 1.00 87.62 94 SER A O 1
ATOM 759 N N . ARG A 1 95 ? -14.428 6.306 3.169 1.00 84.81 95 ARG A N 1
ATOM 760 C CA . ARG A 1 95 ? -14.235 7.760 3.031 1.00 84.81 95 ARG A CA 1
ATOM 761 C C . ARG A 1 95 ? -14.035 8.189 1.582 1.00 84.81 95 ARG A C 1
ATOM 763 O O . ARG A 1 95 ? -14.618 9.191 1.183 1.00 84.81 95 ARG A O 1
ATOM 770 N N . LEU A 1 96 ? -13.251 7.432 0.817 1.00 82.56 96 LEU A N 1
ATOM 771 C CA . LEU A 1 96 ? -13.021 7.697 -0.604 1.00 82.56 96 LEU A CA 1
ATOM 772 C C . LEU A 1 96 ? -14.315 7.600 -1.416 1.00 82.56 96 LEU A C 1
ATOM 774 O O . LEU A 1 96 ? -14.626 8.534 -2.144 1.00 82.56 96 LEU A O 1
ATOM 778 N N . ASN A 1 97 ? -15.118 6.553 -1.208 1.00 77.94 97 ASN A N 1
ATOM 779 C CA . ASN A 1 97 ? -16.402 6.411 -1.905 1.00 77.94 97 ASN A CA 1
ATOM 780 C C . ASN A 1 97 ? -17.367 7.565 -1.580 1.00 77.94 97 ASN A C 1
ATOM 782 O O . ASN A 1 97 ? -17.994 8.115 -2.477 1.00 77.94 97 ASN A O 1
ATOM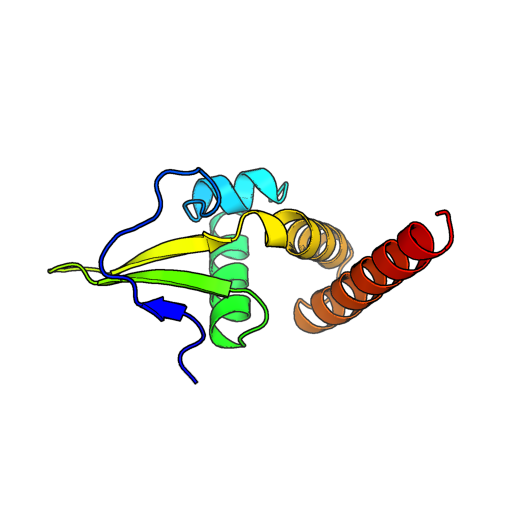 786 N N . LYS A 1 98 ? -17.431 7.998 -0.312 1.00 72.69 98 LYS A N 1
ATOM 787 C CA . LYS A 1 98 ? -18.275 9.138 0.091 1.00 72.69 98 LYS A CA 1
ATOM 788 C C . LYS A 1 98 ? -17.829 10.471 -0.514 1.00 72.69 98 LYS A C 1
ATOM 790 O O . LYS A 1 98 ? -18.671 11.336 -0.734 1.00 72.69 98 LYS A O 1
ATOM 795 N N . GLN A 1 99 ? -16.528 10.660 -0.741 1.00 63.94 99 GLN A N 1
ATOM 796 C CA . GLN A 1 99 ? -16.011 11.863 -1.399 1.00 63.94 99 GLN A CA 1
ATOM 797 C C . GLN A 1 99 ? -16.346 11.883 -2.892 1.00 63.94 99 GLN A C 1
ATOM 799 O O . GLN A 1 99 ? -16.720 12.938 -3.398 1.00 63.94 99 GLN A O 1
ATOM 804 N N . SER A 1 100 ? -16.272 10.734 -3.569 1.00 62.00 100 SER A N 1
ATOM 805 C CA . SER A 1 100 ? -16.700 10.602 -4.966 1.00 62.00 100 SER A CA 1
ATOM 806 C C . SER A 1 100 ? -18.200 10.883 -5.123 1.00 62.00 100 SER A C 1
ATOM 808 O O . SER A 1 100 ? -18.575 11.736 -5.920 1.00 62.00 100 SER A O 1
ATOM 810 N N . ASP A 1 101 ? -19.042 10.296 -4.264 1.00 60.31 101 ASP A N 1
ATOM 811 C CA . ASP A 1 101 ? -20.501 10.500 -4.299 1.00 60.31 101 ASP A CA 1
ATOM 812 C C . ASP A 1 101 ? -20.934 11.953 -4.021 1.00 60.31 101 ASP A C 1
ATOM 814 O O . ASP A 1 101 ? -21.991 12.394 -4.475 1.00 60.31 101 ASP A O 1
ATOM 818 N N . GLN A 1 102 ? -20.157 12.711 -3.238 1.00 58.19 102 GLN A N 1
ATOM 819 C CA . GLN A 1 102 ? -20.429 14.132 -2.996 1.00 58.19 102 GLN A CA 1
ATOM 820 C C . GLN A 1 102 ? -19.968 15.030 -4.146 1.00 58.19 102 GLN A C 1
ATOM 822 O O . GLN A 1 102 ? -20.598 16.059 -4.377 1.00 58.19 102 GLN A O 1
ATOM 827 N N . GLN A 1 103 ? -18.907 14.658 -4.867 1.00 55.47 103 GLN A N 1
ATOM 828 C CA . GLN A 1 103 ? -18.465 15.399 -6.051 1.00 55.47 103 GLN A CA 1
ATOM 829 C C . GLN A 1 103 ? -19.446 15.244 -7.216 1.00 55.47 103 GLN A C 1
ATOM 831 O O . GLN A 1 103 ? -19.752 16.241 -7.861 1.00 55.47 103 GLN A O 1
ATOM 836 N N . ASP A 1 104 ? -20.017 14.055 -7.419 1.00 54.50 104 ASP A N 1
ATOM 837 C CA . ASP A 1 104 ? -20.998 13.809 -8.489 1.00 54.50 104 ASP A CA 1
ATOM 838 C C . ASP A 1 104 ? -22.363 14.484 -8.252 1.00 54.50 104 ASP A C 1
ATOM 840 O O . ASP A 1 104 ? -23.162 14.608 -9.172 1.00 54.50 104 ASP A O 1
ATOM 844 N N . ARG A 1 105 ? -22.650 14.952 -7.029 1.00 55.09 105 ARG A N 1
ATOM 845 C CA . ARG A 1 105 ? -23.888 15.691 -6.702 1.00 55.09 105 ARG A CA 1
ATOM 846 C C . ARG A 1 105 ? -23.768 17.209 -6.842 1.00 55.09 105 ARG A C 1
ATOM 848 O O . ARG A 1 105 ? -24.753 17.909 -6.619 1.00 55.09 105 ARG A O 1
ATOM 855 N N . LEU A 1 106 ? -22.572 17.715 -7.136 1.00 53.00 106 LEU A N 1
ATOM 856 C CA . LEU A 1 106 ? -22.291 19.147 -7.282 1.00 53.00 106 LEU A CA 1
ATOM 857 C C . LEU A 1 106 ? -22.159 19.585 -8.751 1.00 53.00 106 LEU A C 1
ATOM 859 O O . LEU A 1 106 ? -21.795 20.736 -8.994 1.00 53.00 106 LEU A O 1
ATOM 863 N N . PHE A 1 107 ? -22.472 18.697 -9.701 1.00 46.22 107 PHE A N 1
ATOM 864 C CA . PHE A 1 107 ? -22.538 18.975 -11.137 1.00 46.22 107 PHE A CA 1
ATOM 865 C C . PHE A 1 107 ? -23.943 18.731 -11.685 1.00 46.22 107 PHE A C 1
ATOM 867 O O . PHE A 1 107 ? -24.548 17.698 -11.321 1.00 46.22 107 PHE A O 1
#

Sequence (107 aa):
MRHVKKVDHLPKDGRFLRLRQFLFACHAPLEEIKTYSNAIQYLLSRGKITAIAKPGRQRATVRYDKNETTLVSTMVALHRKGYEWDAAQAIAASRLNKQSDQQDRLF

Foldseek 3Di:
DQLAAEDQDDDPPPQWAALVVLCVLLVNDPVCSVVVSVLVVVCSVVSLFHWYWYDDPVHIRITGGSVCSQLSSQLNVVVVVVDDSVRSNVVSVVVVVVVVVVVVVVD

Radius of gyration: 14.77 Å; chains: 1; bounding box: 41×34×37 Å